Protein AF-A0A9X1KST7-F1 (afdb_monomer_lite)

Radius of gyration: 27.7 Å; chains: 1; bounding box: 62×43×72 Å

Sequence (129 aa):
MKNKLIIPLAFLITFLLGGATGYFAAKNLSPVSPMVSERFADETPAQNRQFRALRNRLITELELTSEQQEPFFTLLEQHRREMRRMTETHRSEFDRMMATRSDSLHESLARILTADQLQTIAKIILSEA

Secondary structure (DSSP, 8-state):
--STTHHHHHHHHHHHHHHHHHHHHHHHS----------TTS--HHHHHHHHHHHHHHHHHTT--HHHHHHHHHHHHHHHHHHHHHHHHHHHHHHHHHHHHHHHHHHHHHHHS-HHHHHHHHHHHHHH-

Structure (mmCIF, N/CA/C/O backbone):
data_AF-A0A9X1KST7-F1
#
_entry.id   AF-A0A9X1KST7-F1
#
loop_
_atom_site.group_PDB
_atom_site.id
_atom_site.type_symbol
_atom_site.label_atom_id
_atom_site.label_alt_id
_atom_site.label_comp_id
_atom_site.label_asym_id
_atom_site.label_entity_id
_atom_site.label_seq_id
_atom_site.pdbx_PDB_ins_code
_atom_site.Cartn_x
_atom_site.Cartn_y
_atom_site.Cartn_z
_atom_site.occupancy
_atom_site.B_iso_or_equiv
_atom_site.auth_seq_id
_atom_site.auth_comp_id
_atom_site.auth_asym_id
_atom_site.auth_atom_id
_atom_site.pdbx_PDB_model_num
ATOM 1 N N . MET A 1 1 ? 39.742 -33.440 39.667 1.00 53.78 1 MET A N 1
ATOM 2 C CA . MET A 1 1 ? 39.607 -32.550 38.486 1.00 53.78 1 MET A CA 1
ATOM 3 C C . MET A 1 1 ? 38.490 -33.016 37.529 1.00 53.78 1 MET A C 1
ATOM 5 O O . MET A 1 1 ? 38.737 -33.135 36.340 1.00 53.78 1 MET A O 1
ATOM 9 N N . LYS A 1 2 ? 37.258 -33.278 38.004 1.00 56.97 2 LYS A N 1
ATOM 10 C CA . LYS A 1 2 ? 36.180 -33.854 37.161 1.00 56.97 2 LYS A CA 1
ATOM 11 C C . LYS A 1 2 ? 35.106 -32.854 36.690 1.00 56.97 2 LYS A C 1
ATOM 13 O O . LYS A 1 2 ? 34.355 -33.174 35.783 1.00 56.97 2 LYS A O 1
ATOM 18 N N . ASN A 1 3 ? 35.093 -31.619 37.206 1.00 58.94 3 ASN A N 1
ATOM 19 C CA . ASN A 1 3 ? 34.009 -30.659 36.925 1.00 58.94 3 ASN A CA 1
ATOM 20 C C . ASN A 1 3 ? 34.349 -29.606 35.854 1.00 58.94 3 ASN A C 1
ATOM 22 O O 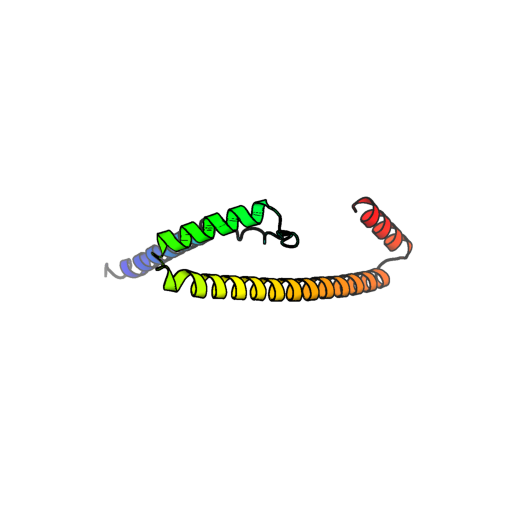. ASN A 1 3 ? 33.491 -28.818 35.474 1.00 58.94 3 ASN A O 1
ATOM 26 N N . LYS A 1 4 ? 35.587 -29.594 35.336 1.00 58.38 4 LYS A N 1
ATOM 27 C CA . LYS A 1 4 ? 36.041 -28.585 34.360 1.00 58.38 4 LYS A CA 1
ATOM 28 C C . LYS A 1 4 ? 35.462 -28.784 32.949 1.00 58.38 4 LYS A C 1
ATOM 30 O O . LYS A 1 4 ? 35.471 -27.846 32.168 1.00 58.38 4 LYS A O 1
ATOM 35 N N . LEU A 1 5 ? 34.938 -29.975 32.644 1.00 62.12 5 LEU A N 1
ATOM 36 C CA . LEU A 1 5 ? 34.313 -30.302 31.352 1.00 62.12 5 LEU A CA 1
ATOM 37 C C . LEU A 1 5 ? 32.789 -30.099 31.338 1.00 62.12 5 LEU A C 1
ATOM 39 O O . LEU A 1 5 ? 32.203 -30.008 30.267 1.00 62.12 5 LEU A O 1
ATOM 43 N N . ILE A 1 6 ? 32.146 -29.985 32.505 1.00 68.19 6 ILE A N 1
ATOM 44 C CA . ILE A 1 6 ? 30.681 -29.871 32.600 1.00 68.19 6 ILE A CA 1
ATOM 45 C C . ILE A 1 6 ? 30.212 -28.464 32.206 1.00 68.19 6 ILE A C 1
ATOM 47 O O . ILE A 1 6 ? 29.210 -28.313 31.517 1.00 68.19 6 ILE A O 1
ATOM 51 N N . ILE A 1 7 ? 30.969 -27.434 32.591 1.00 70.44 7 ILE A N 1
ATOM 52 C CA . ILE A 1 7 ? 30.644 -26.029 32.313 1.00 70.44 7 ILE A CA 1
ATOM 53 C C . ILE A 1 7 ? 30.654 -25.709 30.803 1.00 70.44 7 ILE A C 1
ATOM 55 O O . ILE A 1 7 ? 29.654 -25.178 30.322 1.00 70.44 7 ILE A O 1
ATOM 59 N N . PRO A 1 8 ? 31.702 -26.046 30.018 1.00 71.50 8 PRO A N 1
ATOM 60 C CA . PRO A 1 8 ? 31.681 -25.782 28.577 1.00 71.50 8 PRO A CA 1
ATOM 61 C C . PRO A 1 8 ? 30.632 -26.628 27.844 1.00 71.50 8 PRO A C 1
ATOM 63 O O . PRO A 1 8 ? 30.036 -26.154 26.881 1.00 71.50 8 PRO A O 1
ATOM 66 N N . LEU A 1 9 ? 30.353 -27.847 28.319 1.00 74.00 9 LEU A N 1
ATOM 67 C CA . LEU A 1 9 ? 29.316 -28.702 27.743 1.00 74.00 9 LEU A CA 1
ATOM 68 C C . LEU A 1 9 ? 27.913 -28.123 27.973 1.00 74.00 9 LEU A C 1
ATOM 70 O O . LEU A 1 9 ? 27.103 -28.109 27.051 1.00 74.00 9 LEU A O 1
ATOM 74 N N . ALA A 1 10 ? 27.643 -27.590 29.167 1.00 75.06 10 ALA A N 1
ATOM 75 C CA . ALA A 1 10 ? 26.384 -26.917 29.462 1.00 75.06 10 ALA A CA 1
ATOM 76 C C . ALA A 1 10 ? 26.181 -25.694 28.556 1.00 75.06 10 ALA A C 1
ATOM 78 O O . ALA A 1 10 ? 25.106 -25.561 27.983 1.00 75.06 10 ALA A O 1
ATOM 79 N N . PHE A 1 11 ? 27.221 -24.873 28.354 1.00 77.31 11 PHE A N 1
ATOM 80 C CA . PHE A 1 11 ? 27.183 -23.730 27.431 1.00 77.31 11 PHE A CA 1
ATOM 81 C C . PHE A 1 11 ? 26.940 -24.140 25.977 1.00 77.31 11 PHE A C 1
ATOM 83 O O . PHE A 1 11 ? 26.163 -23.492 25.279 1.00 77.31 11 PHE A O 1
ATOM 90 N N . LEU A 1 12 ? 27.578 -25.220 25.516 1.00 75.06 12 LEU A N 1
ATOM 91 C CA . LEU A 1 12 ? 27.362 -25.745 24.170 1.00 75.06 12 LEU A CA 1
ATOM 92 C C . LEU A 1 12 ? 25.910 -26.211 23.990 1.00 75.06 12 LEU A C 1
ATOM 94 O O . LEU A 1 12 ? 25.298 -25.933 22.962 1.00 75.06 12 LEU A O 1
ATOM 98 N N . ILE A 1 13 ? 25.338 -26.869 25.002 1.00 75.44 13 ILE A N 1
ATOM 99 C CA . ILE A 1 13 ? 23.946 -27.331 24.977 1.00 75.44 13 ILE A CA 1
ATOM 100 C C . ILE A 1 13 ? 22.978 -26.142 24.962 1.00 75.44 13 ILE A C 1
ATOM 102 O O . ILE A 1 13 ? 22.071 -26.137 24.133 1.00 75.44 13 ILE A O 1
ATOM 106 N N . THR A 1 14 ? 23.167 -25.111 25.796 1.00 71.44 14 THR A N 1
ATOM 107 C CA . THR A 1 14 ? 22.316 -23.906 25.745 1.00 71.44 14 THR A CA 1
ATOM 108 C C . THR A 1 14 ? 22.476 -23.135 24.441 1.00 71.44 14 THR A C 1
ATOM 110 O O . THR A 1 14 ? 21.482 -22.630 23.926 1.00 71.44 14 THR A O 1
ATOM 113 N N . PHE A 1 15 ? 23.680 -23.072 23.869 1.00 72.50 15 PHE A N 1
ATOM 114 C CA . PHE A 1 15 ? 23.910 -22.425 22.576 1.00 72.50 15 PHE A CA 1
ATOM 115 C C . PHE A 1 15 ? 23.217 -23.176 21.430 1.00 72.50 15 PHE A C 1
ATOM 117 O O . PHE A 1 15 ? 22.564 -22.556 20.593 1.00 72.50 15 PHE A O 1
ATOM 124 N N . LEU A 1 16 ? 23.282 -24.511 21.422 1.00 72.81 16 LEU A N 1
ATOM 125 C CA . LEU A 1 16 ? 22.593 -25.344 20.432 1.00 72.81 16 LEU A CA 1
ATOM 126 C C . LEU A 1 16 ? 21.068 -25.304 20.604 1.00 72.81 16 LEU A C 1
ATOM 128 O O . LEU A 1 16 ? 20.354 -25.187 19.607 1.00 72.81 16 LEU A O 1
ATOM 132 N N . LEU A 1 17 ? 20.557 -25.332 21.842 1.00 64.81 17 LEU A N 1
ATOM 133 C CA . LEU A 1 17 ? 19.123 -25.168 22.110 1.00 64.81 17 LEU A CA 1
A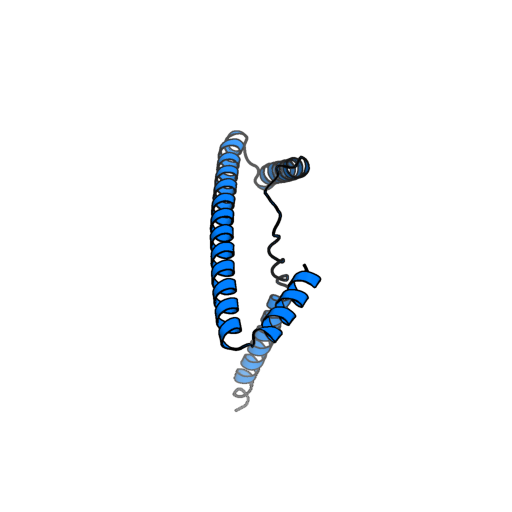TOM 134 C C . LEU A 1 17 ? 18.629 -23.771 21.715 1.00 64.81 17 LEU A C 1
ATOM 136 O O . LEU A 1 17 ? 17.558 -23.661 21.120 1.00 64.81 17 LEU A O 1
ATOM 140 N N . GLY A 1 18 ? 19.402 -22.721 22.005 1.00 63.34 18 GLY A N 1
ATOM 141 C CA . GLY A 1 18 ? 19.107 -21.339 21.616 1.00 63.34 18 GLY A CA 1
ATOM 142 C C . GLY A 1 18 ? 19.121 -21.139 20.098 1.00 63.34 18 GLY A C 1
ATOM 143 O O . GLY A 1 18 ? 18.219 -20.519 19.541 1.00 63.34 18 GLY A O 1
ATOM 144 N N . GLY A 1 19 ? 20.097 -21.732 19.405 1.00 62.47 19 GLY A N 1
ATOM 145 C CA . GLY A 1 19 ? 20.172 -21.716 17.943 1.00 62.47 19 GLY A CA 1
ATOM 146 C C . GLY A 1 19 ? 19.012 -22.467 17.284 1.00 62.47 19 GLY A C 1
ATOM 147 O O . GLY A 1 19 ? 18.416 -21.966 16.331 1.00 62.47 19 GLY A O 1
ATOM 148 N N . ALA A 1 20 ? 18.636 -23.633 17.820 1.00 61.81 20 ALA A N 1
ATOM 149 C CA . ALA A 1 20 ? 17.494 -24.401 17.330 1.00 61.81 20 ALA A CA 1
ATOM 150 C C . ALA A 1 20 ? 16.166 -23.665 17.568 1.00 61.81 20 ALA A C 1
ATOM 152 O O . ALA A 1 20 ? 15.364 -23.537 16.645 1.00 61.81 20 ALA A O 1
ATOM 153 N N . THR A 1 21 ? 15.944 -23.118 18.768 1.00 60.81 21 THR A N 1
ATOM 154 C CA . THR A 1 21 ? 14.740 -22.317 19.060 1.00 60.81 21 THR A CA 1
ATOM 155 C C . THR A 1 21 ? 14.673 -21.051 18.208 1.00 60.81 21 THR A C 1
ATOM 157 O O . THR A 1 21 ? 13.605 -20.749 17.680 1.00 60.81 21 THR A O 1
ATOM 160 N N . GLY A 1 22 ? 15.798 -20.369 17.971 1.00 58.84 22 GLY A N 1
ATOM 161 C CA . GLY A 1 22 ? 15.872 -19.235 17.046 1.00 58.84 22 GLY A CA 1
ATOM 162 C C . GLY A 1 22 ? 15.551 -19.614 15.595 1.00 58.84 22 GLY A C 1
ATOM 163 O O . GLY A 1 22 ? 14.788 -18.915 14.930 1.00 58.84 22 GLY A O 1
ATOM 164 N N . TYR A 1 23 ? 16.060 -20.752 15.112 1.00 62.94 23 TYR A N 1
ATOM 165 C CA . TYR A 1 23 ? 15.785 -21.253 13.759 1.00 62.94 23 TYR A CA 1
ATOM 166 C C . TYR A 1 23 ? 14.310 -21.639 13.565 1.00 62.94 23 TYR A C 1
ATOM 168 O O . TYR A 1 23 ? 13.709 -21.314 12.539 1.00 62.94 23 TYR A O 1
ATOM 176 N N . PHE A 1 24 ? 13.694 -22.286 14.560 1.00 58.88 24 PHE A N 1
ATOM 177 C CA . PHE A 1 24 ? 12.268 -22.617 14.520 1.00 58.88 24 PHE A CA 1
ATOM 178 C C . PHE A 1 24 ? 11.368 -21.389 14.703 1.00 58.88 24 PHE A C 1
ATOM 180 O O . PHE A 1 24 ? 10.317 -21.334 14.066 1.00 58.88 24 PHE A O 1
ATOM 187 N N . ALA A 1 25 ? 11.771 -20.387 15.490 1.00 59.16 25 ALA A N 1
ATOM 188 C CA . ALA A 1 25 ? 11.061 -19.111 15.566 1.00 59.16 25 ALA A CA 1
ATOM 189 C C . ALA A 1 25 ? 11.112 -18.372 14.219 1.00 59.16 25 ALA A C 1
ATOM 191 O O . ALA A 1 25 ? 10.076 -17.947 13.726 1.00 59.16 25 ALA A O 1
ATOM 192 N N . ALA A 1 26 ? 12.272 -18.311 13.561 1.00 58.56 26 ALA A N 1
ATOM 193 C CA . ALA A 1 26 ? 12.411 -17.673 12.250 1.00 58.56 26 ALA A CA 1
ATOM 194 C C . ALA A 1 26 ? 11.629 -18.383 11.127 1.00 58.56 26 ALA A C 1
ATOM 196 O O . ALA A 1 26 ? 11.216 -17.732 10.174 1.00 58.56 26 ALA A O 1
ATOM 197 N N . LYS A 1 27 ? 11.413 -19.704 11.224 1.00 58.00 27 LYS A N 1
ATOM 198 C CA . LYS A 1 27 ? 10.605 -20.461 10.249 1.00 58.00 27 LYS A CA 1
ATOM 199 C C . LYS A 1 27 ? 9.100 -20.478 10.532 1.00 58.00 27 LYS A C 1
ATOM 201 O O . LYS A 1 27 ? 8.338 -20.675 9.592 1.00 58.00 27 LYS A O 1
ATOM 206 N N . ASN A 1 28 ? 8.674 -20.316 11.788 1.00 56.22 28 ASN A N 1
ATOM 207 C CA . ASN A 1 28 ? 7.252 -20.299 12.173 1.00 56.22 28 ASN A CA 1
ATOM 208 C C . ASN A 1 28 ? 6.689 -18.884 12.377 1.00 56.22 28 ASN A C 1
ATOM 210 O O . ASN A 1 28 ? 5.473 -18.711 12.438 1.00 56.22 28 ASN A O 1
ATOM 214 N N . LEU A 1 29 ? 7.543 -17.860 12.447 1.00 52.78 29 LEU A N 1
ATOM 215 C CA . LEU A 1 29 ? 7.145 -16.493 12.140 1.00 52.78 29 LEU A CA 1
ATOM 216 C C . LEU A 1 29 ? 6.914 -16.454 10.631 1.00 52.78 29 LEU A C 1
ATOM 218 O O . LEU A 1 29 ? 7.856 -16.437 9.846 1.00 52.78 29 LEU A O 1
ATOM 222 N N . SER A 1 30 ? 5.639 -16.584 10.273 1.00 53.09 30 SER A N 1
ATOM 223 C CA . SER A 1 30 ? 5.077 -16.603 8.924 1.00 53.09 30 SER A CA 1
ATOM 224 C C . SER A 1 30 ? 5.884 -15.791 7.905 1.00 53.09 30 SER A C 1
ATOM 226 O O . SER A 1 30 ? 6.377 -14.714 8.256 1.00 53.09 30 SER A O 1
ATOM 228 N N . PRO A 1 31 ? 5.963 -16.241 6.632 1.00 49.88 31 PRO A N 1
ATOM 229 C CA . PRO A 1 31 ? 6.515 -15.409 5.572 1.00 49.88 31 PRO A CA 1
ATOM 230 C C . PRO A 1 31 ? 5.846 -14.045 5.680 1.00 49.88 31 PRO A C 1
ATOM 232 O O . PRO A 1 31 ? 4.620 -13.982 5.804 1.00 49.88 31 PRO A O 1
ATOM 235 N N . VAL A 1 32 ? 6.655 -12.981 5.709 1.00 49.66 32 VAL A N 1
ATOM 236 C CA . VAL A 1 32 ? 6.182 -11.610 5.518 1.00 49.66 32 VAL A CA 1
ATOM 237 C C . VAL A 1 32 ? 5.210 -11.703 4.357 1.00 49.66 32 VAL A C 1
ATOM 239 O O . VAL A 1 32 ? 5.629 -12.014 3.240 1.00 49.66 32 VAL A O 1
ATOM 242 N N . SER A 1 33 ? 3.908 -11.609 4.661 1.00 47.53 33 SER A N 1
ATOM 243 C CA . SER A 1 33 ? 2.876 -11.742 3.642 1.00 47.53 33 SER A CA 1
ATOM 244 C C . SER A 1 33 ? 3.286 -10.788 2.536 1.00 47.53 33 SER A C 1
ATOM 246 O O . SER A 1 33 ? 3.675 -9.661 2.873 1.00 47.53 33 SER A O 1
ATOM 248 N N . PRO A 1 34 ? 3.301 -11.230 1.262 1.00 44.31 34 PRO A N 1
ATOM 249 C CA . PRO A 1 34 ? 3.610 -10.319 0.174 1.00 44.31 34 PRO A CA 1
ATOM 250 C C . PRO A 1 34 ? 2.730 -9.111 0.422 1.00 44.31 34 PRO A C 1
ATOM 252 O O . PRO A 1 34 ? 1.529 -9.312 0.603 1.00 44.31 34 PRO A O 1
ATOM 255 N N . MET A 1 35 ? 3.347 -7.929 0.583 1.00 46.28 35 MET A N 1
ATOM 256 C CA . MET A 1 35 ? 2.653 -6.655 0.751 1.00 46.28 35 MET A CA 1
ATOM 257 C C . MET A 1 35 ? 1.473 -6.726 -0.190 1.00 46.28 35 MET A C 1
ATOM 259 O O . MET A 1 35 ? 1.656 -6.704 -1.410 1.00 46.28 35 MET A O 1
ATOM 263 N N . VAL A 1 36 ? 0.294 -6.972 0.380 1.00 44.75 36 VAL A N 1
ATOM 264 C CA . VAL A 1 36 ? -0.910 -7.119 -0.400 1.00 44.75 36 VAL A CA 1
ATOM 265 C C . VAL A 1 36 ? -1.081 -5.709 -0.909 1.00 44.75 36 VAL A C 1
ATOM 267 O O . VAL A 1 36 ? -1.483 -4.806 -0.179 1.00 44.75 36 VAL A O 1
ATOM 270 N N . SER A 1 37 ? -0.657 -5.505 -2.154 1.00 46.28 37 SER A N 1
ATOM 271 C CA . SER A 1 37 ? -1.038 -4.382 -2.986 1.00 46.28 37 SER A CA 1
ATOM 272 C C . SER A 1 37 ? -2.524 -4.583 -3.258 1.00 46.28 37 SER A C 1
ATOM 274 O O . SER A 1 37 ? -2.960 -4.860 -4.373 1.00 46.28 37 SER A O 1
ATOM 276 N N . GLU A 1 38 ? -3.314 -4.566 -2.185 1.00 45.41 38 GLU A N 1
ATOM 277 C CA . GLU A 1 38 ? -4.744 -4.448 -2.258 1.00 45.41 38 GLU A CA 1
ATOM 278 C C . GLU A 1 38 ? -4.907 -3.078 -2.895 1.00 45.41 38 GLU A C 1
ATOM 280 O O . GLU A 1 38 ? -4.486 -2.041 -2.375 1.00 45.41 38 GLU A O 1
ATOM 285 N N . ARG A 1 39 ? -5.412 -3.090 -4.125 1.00 45.59 39 ARG A N 1
ATOM 286 C CA . ARG A 1 39 ? -6.031 -1.926 -4.736 1.00 45.59 39 ARG A CA 1
ATOM 287 C C . ARG A 1 39 ? -7.125 -1.459 -3.772 1.00 45.59 39 ARG A C 1
ATOM 289 O O . ARG A 1 39 ? -8.284 -1.812 -3.923 1.00 45.59 39 ARG A O 1
ATOM 296 N N . PHE A 1 40 ? -6.762 -0.665 -2.773 1.00 47.94 40 PHE A N 1
ATOM 297 C CA . PHE A 1 40 ? -7.672 -0.051 -1.806 1.00 47.94 40 PHE A CA 1
ATOM 298 C C . PHE A 1 40 ? -8.314 1.225 -2.373 1.00 47.94 40 PHE A C 1
ATOM 300 O O . PHE A 1 40 ? -8.615 2.164 -1.637 1.00 47.94 40 PHE A O 1
ATOM 307 N N . ALA A 1 41 ? -8.463 1.293 -3.696 1.00 47.62 41 ALA A N 1
ATOM 308 C CA . ALA A 1 41 ? -8.935 2.486 -4.380 1.00 47.62 41 ALA A CA 1
ATOM 309 C C . ALA A 1 41 ? -10.464 2.556 -4.488 1.00 47.62 41 ALA A C 1
ATOM 311 O O . ALA A 1 41 ? -10.974 3.662 -4.602 1.00 47.62 41 ALA A O 1
ATOM 312 N N . ASP A 1 42 ? -11.191 1.445 -4.338 1.00 48.59 42 ASP A N 1
ATOM 313 C CA . ASP A 1 42 ? -12.649 1.443 -4.474 1.00 48.59 42 ASP A CA 1
ATOM 314 C C . ASP A 1 42 ? -13.325 0.952 -3.193 1.00 48.59 42 ASP A C 1
ATOM 316 O O . ASP A 1 42 ? -13.113 -0.180 -2.752 1.00 48.59 42 ASP A O 1
ATOM 320 N N . GLU A 1 43 ? -14.169 1.805 -2.605 1.00 53.56 43 GLU A N 1
ATOM 321 C CA . GLU A 1 43 ? -15.106 1.458 -1.531 1.00 53.56 43 GLU A CA 1
ATOM 322 C C . GLU A 1 43 ? -16.145 0.462 -2.063 1.00 53.56 43 GLU A C 1
ATOM 324 O O . GLU A 1 43 ? -17.296 0.786 -2.359 1.00 53.56 43 GLU A O 1
ATOM 329 N N . THR A 1 44 ? -15.734 -0.786 -2.246 1.00 61.53 44 THR A N 1
ATOM 330 C CA . THR A 1 44 ? -16.641 -1.831 -2.704 1.00 61.53 44 THR A CA 1
ATOM 331 C C . THR A 1 44 ? -17.600 -2.219 -1.570 1.00 61.53 44 THR A C 1
ATOM 333 O O . THR A 1 44 ? -17.232 -2.202 -0.388 1.00 61.53 44 THR A O 1
ATOM 336 N N . PRO A 1 45 ? -18.835 -2.655 -1.882 1.00 62.16 45 PRO A N 1
ATOM 337 C CA . PRO A 1 45 ? -19.792 -3.136 -0.880 1.00 62.16 45 PRO A CA 1
ATOM 338 C C . PRO A 1 45 ? -19.246 -4.248 0.034 1.00 62.16 45 PRO A C 1
ATOM 340 O O . PRO A 1 45 ? -19.748 -4.436 1.143 1.00 62.16 45 PRO A O 1
ATOM 343 N N . ALA A 1 46 ? -18.225 -4.986 -0.415 1.00 64.44 46 ALA A N 1
ATOM 344 C CA . ALA A 1 46 ? -17.548 -6.024 0.358 1.00 64.44 46 ALA A CA 1
ATOM 345 C C . ALA A 1 46 ? -16.725 -5.451 1.526 1.00 64.44 46 ALA A C 1
ATOM 347 O O . ALA A 1 46 ? -16.788 -5.973 2.641 1.00 64.44 46 ALA A O 1
ATOM 348 N N . GLN A 1 47 ? -16.030 -4.336 1.302 1.00 66.62 47 GLN A N 1
ATOM 349 C CA . GLN A 1 47 ? -15.170 -3.692 2.297 1.00 66.62 47 GLN A CA 1
ATOM 350 C C . GLN A 1 47 ? -15.982 -3.138 3.478 1.00 66.62 47 GLN A C 1
ATOM 352 O O . GLN A 1 47 ? -15.614 -3.294 4.643 1.00 66.62 47 GLN A O 1
ATOM 357 N N . ASN A 1 48 ? -17.167 -2.594 3.186 1.00 67.69 48 ASN A N 1
ATOM 358 C CA . ASN A 1 48 ? -18.106 -2.119 4.203 1.00 67.69 48 ASN A CA 1
ATOM 359 C C . ASN A 1 48 ? -18.616 -3.241 5.123 1.00 67.69 48 ASN A C 1
ATOM 361 O O . ASN A 1 48 ? -18.844 -3.008 6.313 1.00 67.69 48 ASN A O 1
ATOM 365 N N . ARG A 1 49 ? -18.784 -4.469 4.612 1.00 77.75 49 ARG A N 1
ATOM 366 C CA . ARG A 1 49 ? -19.188 -5.618 5.445 1.00 77.75 49 ARG A CA 1
ATOM 367 C C . ARG A 1 49 ? -18.070 -6.037 6.394 1.00 77.75 49 ARG A C 1
ATOM 369 O O . ARG A 1 49 ? -18.337 -6.275 7.570 1.00 77.75 49 ARG A O 1
ATOM 376 N N . GLN A 1 50 ? -16.833 -6.079 5.902 1.00 80.00 50 GLN A N 1
ATOM 377 C CA . GLN A 1 50 ? -15.661 -6.423 6.711 1.00 80.00 50 GLN A CA 1
ATOM 378 C C . GLN A 1 50 ? -15.426 -5.401 7.828 1.00 80.00 50 GLN A C 1
ATOM 380 O O . GLN A 1 50 ? -15.218 -5.788 8.977 1.00 80.00 50 GLN A O 1
ATOM 385 N N . PHE A 1 51 ? -15.552 -4.106 7.526 1.00 80.69 51 PHE A N 1
ATOM 386 C CA . PHE A 1 51 ? -15.397 -3.056 8.532 1.00 80.69 51 PHE A CA 1
ATOM 387 C C . PHE A 1 51 ? -16.457 -3.142 9.637 1.00 80.69 51 PHE A C 1
ATOM 389 O O . PHE A 1 51 ? -16.132 -3.025 10.815 1.00 80.69 51 PHE A O 1
ATOM 396 N N . ARG A 1 52 ? -17.721 -3.420 9.290 1.00 82.69 52 ARG A N 1
ATOM 397 C CA . ARG A 1 52 ? -18.784 -3.629 10.291 1.00 82.69 52 ARG A CA 1
ATOM 398 C C . ARG A 1 52 ? -18.531 -4.857 11.165 1.00 82.69 52 ARG A C 1
ATOM 400 O O . ARG A 1 52 ? -18.765 -4.793 12.369 1.00 82.69 52 ARG A O 1
ATOM 407 N N . ALA A 1 53 ? -18.037 -5.950 10.583 1.00 87.62 53 ALA A N 1
ATOM 408 C CA . ALA A 1 53 ? -17.678 -7.146 11.343 1.00 87.62 53 ALA A CA 1
ATOM 409 C C . ALA A 1 53 ? -16.537 -6.861 12.334 1.00 87.62 53 ALA A C 1
ATOM 411 O O . ALA A 1 53 ? -16.637 -7.224 13.505 1.00 87.62 53 ALA A O 1
ATOM 412 N N . LEU A 1 54 ? -15.500 -6.146 11.887 1.00 88.19 54 LEU A N 1
ATOM 413 C CA . LEU A 1 54 ? -14.400 -5.704 12.744 1.00 88.19 54 LEU A CA 1
ATOM 414 C C . LEU A 1 54 ? -14.890 -4.765 13.853 1.00 88.19 54 LEU A C 1
ATOM 416 O O . LEU A 1 54 ? -14.523 -4.949 15.009 1.00 88.19 54 LEU A O 1
ATOM 420 N N . ARG A 1 55 ? -15.757 -3.800 13.520 1.00 89.06 55 ARG A N 1
ATOM 421 C CA . ARG A 1 55 ? -16.355 -2.870 14.487 1.00 89.06 55 ARG A CA 1
ATOM 422 C C . ARG A 1 55 ? -17.061 -3.624 15.611 1.00 89.06 55 ARG A C 1
ATOM 424 O O . ARG A 1 55 ? -16.758 -3.395 16.776 1.00 89.06 55 ARG A O 1
ATOM 431 N N . ASN A 1 56 ? -17.962 -4.542 15.263 1.00 90.19 56 ASN A N 1
ATOM 432 C CA . ASN A 1 56 ? -18.716 -5.322 16.245 1.00 90.19 56 ASN A CA 1
ATOM 433 C C . ASN A 1 56 ? -17.790 -6.182 17.106 1.00 90.19 56 ASN A C 1
ATOM 435 O O . ASN A 1 56 ? -17.949 -6.218 18.321 1.00 90.19 56 ASN A O 1
ATOM 439 N N . ARG A 1 57 ? -16.787 -6.814 16.488 1.00 93.56 57 ARG A N 1
ATOM 440 C CA . ARG A 1 57 ? -15.782 -7.598 17.206 1.00 93.56 57 ARG A CA 1
ATOM 441 C C . ARG A 1 57 ? -15.027 -6.753 18.233 1.00 93.56 57 ARG A C 1
ATOM 443 O O . ARG A 1 57 ? -14.913 -7.175 19.373 1.00 93.56 57 ARG A O 1
ATOM 450 N N . LEU A 1 58 ? -14.568 -5.559 17.855 1.00 92.31 58 LEU A N 1
ATOM 451 C CA . LEU A 1 58 ? -13.848 -4.655 18.758 1.00 92.31 58 LEU A CA 1
ATOM 452 C C . LEU A 1 58 ? -14.732 -4.147 19.901 1.00 92.31 58 LEU A C 1
ATOM 454 O O . LEU A 1 58 ? -14.260 -4.059 21.027 1.00 92.31 58 LEU A O 1
ATOM 458 N N . ILE A 1 59 ? -16.010 -3.857 19.637 1.00 93.25 59 ILE A N 1
ATOM 459 C CA . ILE A 1 59 ? -16.966 -3.483 20.691 1.00 93.25 59 ILE A CA 1
ATOM 460 C C . ILE A 1 59 ? -17.110 -4.618 21.706 1.00 93.25 59 ILE A C 1
ATOM 462 O O . ILE A 1 59 ? -17.078 -4.362 22.905 1.00 93.25 59 ILE A O 1
ATOM 466 N N . THR A 1 60 ? -17.267 -5.855 21.230 1.00 94.44 60 THR A N 1
ATOM 467 C CA . THR A 1 60 ? -17.462 -7.022 22.095 1.00 94.44 60 THR A CA 1
ATOM 468 C C . THR A 1 60 ? -16.192 -7.405 22.850 1.00 94.44 60 THR A C 1
ATOM 470 O O . THR A 1 60 ? -16.255 -7.609 24.053 1.00 94.44 60 THR A O 1
ATOM 473 N N . GLU A 1 61 ? -15.046 -7.497 22.175 1.00 95.31 61 GLU A N 1
ATOM 474 C CA . GLU A 1 61 ? -13.791 -7.957 22.789 1.00 95.31 61 GLU A CA 1
ATOM 475 C C . GLU A 1 61 ? -13.188 -6.935 23.761 1.00 95.31 61 GLU A C 1
ATOM 477 O O . GLU A 1 61 ? -12.512 -7.328 24.707 1.00 95.31 61 GLU A O 1
ATOM 482 N N . LEU A 1 62 ? -13.420 -5.638 23.537 1.00 96.06 62 LEU A N 1
ATOM 483 C CA . LEU A 1 62 ? -12.934 -4.566 24.413 1.00 96.06 62 LEU A CA 1
ATOM 484 C C . LEU A 1 62 ? -14.014 -4.045 25.371 1.00 96.06 62 LEU A C 1
ATOM 486 O O . LEU A 1 62 ? -13.752 -3.097 26.106 1.00 96.06 62 LEU A O 1
ATOM 490 N N . GLU A 1 63 ? -15.217 -4.628 25.326 1.00 95.44 63 GLU A N 1
ATOM 491 C CA . GLU A 1 63 ? -16.376 -4.249 26.144 1.00 95.44 63 GLU A CA 1
ATOM 492 C C . GLU A 1 63 ? -16.655 -2.731 26.136 1.00 95.44 63 GLU A C 1
ATOM 494 O O . GLU A 1 63 ? -16.932 -2.113 27.165 1.00 95.44 63 GLU A O 1
ATOM 499 N N . LEU A 1 64 ? -16.575 -2.106 24.953 1.00 91.94 64 LEU A N 1
ATOM 500 C CA . LEU A 1 64 ? -16.690 -0.650 24.820 1.00 91.94 64 LEU A CA 1
ATOM 501 C C . LEU A 1 64 ? -18.087 -0.162 25.216 1.00 91.94 64 LEU A C 1
ATOM 503 O O . LEU A 1 64 ? -19.093 -0.543 24.599 1.00 91.94 64 LEU A O 1
ATOM 507 N N . THR A 1 65 ? -18.149 0.768 26.170 1.00 94.94 65 THR A N 1
ATOM 508 C CA . THR A 1 65 ? -19.413 1.419 26.537 1.00 94.94 65 THR A CA 1
ATOM 509 C C . THR A 1 65 ? -19.932 2.280 25.386 1.00 94.94 65 THR A C 1
ATOM 511 O O . THR A 1 65 ? -19.168 2.734 24.532 1.00 94.94 65 THR A O 1
ATOM 514 N N . SER A 1 66 ? -21.240 2.549 25.352 1.00 92.12 66 SER A N 1
ATOM 515 C CA . SER A 1 66 ? -21.852 3.374 24.299 1.00 92.12 66 SER A CA 1
ATOM 516 C C . SER A 1 66 ? -21.200 4.753 24.161 1.00 92.12 66 SER A C 1
ATOM 518 O O . SER A 1 66 ? -21.069 5.259 23.051 1.00 92.12 66 SER A O 1
ATOM 520 N N . GLU A 1 67 ? -20.747 5.336 25.272 1.00 94.38 67 GLU A N 1
ATOM 521 C CA . GLU A 1 67 ? -20.067 6.636 25.300 1.00 94.38 67 GLU A CA 1
ATOM 522 C C . GLU A 1 67 ? -18.646 6.576 24.714 1.00 94.38 67 GLU A C 1
ATOM 524 O O . GLU A 1 67 ? -18.160 7.560 24.162 1.00 94.38 67 GLU A O 1
ATOM 529 N N . GLN A 1 68 ? -17.983 5.418 24.788 1.00 92.25 68 GLN A N 1
ATOM 530 C CA . GLN A 1 68 ? -16.622 5.212 24.283 1.00 92.25 68 GLN A CA 1
ATOM 531 C C . GLN A 1 68 ? -16.579 4.836 22.800 1.00 92.25 68 GLN A C 1
ATOM 533 O O . GLN A 1 68 ? -15.582 5.099 22.128 1.00 92.25 68 GLN A O 1
ATOM 538 N N . GLN A 1 69 ? -17.640 4.219 22.274 1.00 91.19 69 GLN A N 1
ATOM 539 C CA . GLN A 1 69 ? -17.651 3.688 20.909 1.00 91.19 69 GLN A CA 1
ATOM 540 C C . GLN A 1 69 ? -17.410 4.770 19.851 1.00 91.19 69 GLN A C 1
ATOM 542 O O . GLN A 1 69 ? -16.546 4.605 18.991 1.00 91.19 69 GLN A O 1
ATOM 547 N N . GLU A 1 70 ? -18.149 5.8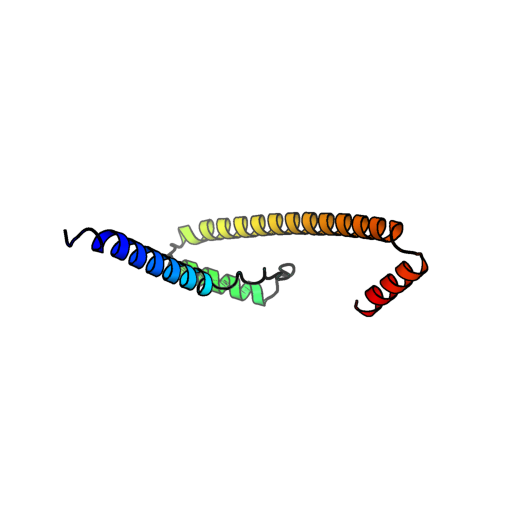77 19.903 1.00 92.38 70 GLU A N 1
ATOM 548 C CA . GLU A 1 70 ? -18.040 6.940 18.897 1.00 92.38 70 GLU A CA 1
ATOM 549 C C . GLU A 1 70 ? -16.656 7.616 18.865 1.00 92.38 70 GLU A C 1
ATOM 551 O O . GLU A 1 70 ? -16.053 7.666 17.784 1.00 92.38 70 GLU A O 1
ATOM 556 N N . PRO A 1 71 ? -16.078 8.079 19.996 1.00 92.50 71 PRO A N 1
ATOM 557 C CA . PRO A 1 71 ? -14.734 8.653 19.973 1.00 92.50 71 PRO A CA 1
ATOM 558 C C . PRO A 1 71 ? -13.672 7.626 19.553 1.00 92.50 71 PRO A C 1
ATOM 560 O O . PRO A 1 71 ? -12.762 7.969 18.798 1.00 92.50 71 PRO A O 1
ATOM 563 N N . PHE A 1 72 ? -13.809 6.359 19.958 1.00 91.88 72 PHE A N 1
ATOM 564 C CA . PHE A 1 72 ? -12.882 5.293 19.571 1.00 91.88 72 PHE A CA 1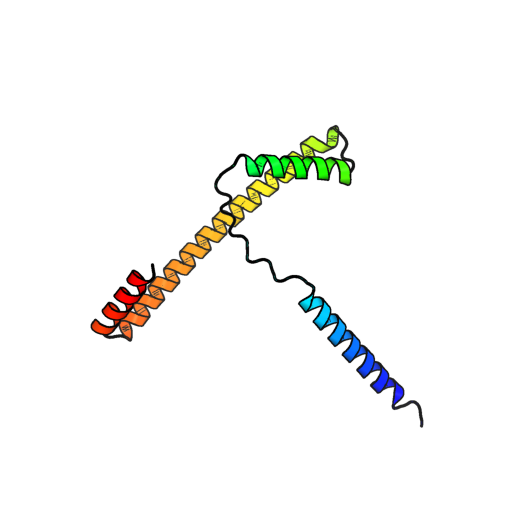
ATOM 565 C C . PHE A 1 72 ? -12.868 5.050 18.056 1.00 91.88 72 PHE A C 1
ATOM 567 O O . PHE A 1 72 ? -11.806 5.063 17.428 1.00 91.88 72 PHE A O 1
ATOM 574 N N . PHE A 1 73 ? -14.039 4.873 17.438 1.00 90.94 73 PHE A N 1
ATOM 575 C CA . PHE A 1 73 ? -14.114 4.625 15.995 1.00 90.94 73 PHE A CA 1
ATOM 576 C C . PHE A 1 73 ? -13.793 5.865 15.160 1.00 90.94 73 PHE A C 1
ATOM 578 O O . PHE A 1 73 ? -13.247 5.723 14.066 1.00 90.9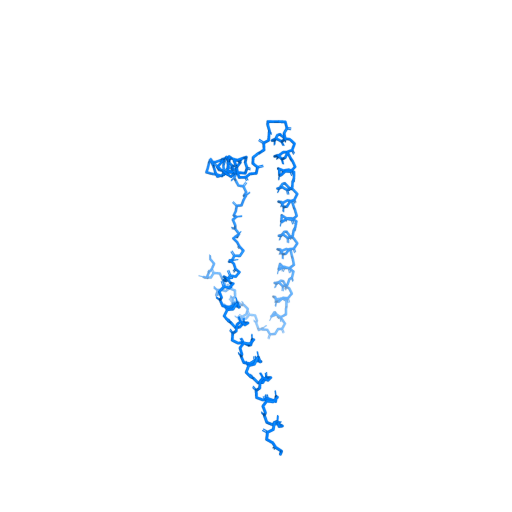4 73 PHE A O 1
ATOM 585 N N . THR A 1 74 ? -14.041 7.067 15.687 1.00 90.69 74 THR A N 1
ATOM 586 C CA . THR A 1 74 ? -13.594 8.316 15.055 1.00 90.69 74 THR A CA 1
ATOM 587 C C . THR A 1 74 ? -12.069 8.365 14.953 1.00 90.69 74 THR A C 1
ATOM 589 O O . THR A 1 74 ? -11.539 8.646 13.877 1.00 90.69 74 THR A O 1
ATOM 592 N N . LEU A 1 75 ? -11.357 8.037 16.036 1.00 91.56 75 LEU A N 1
ATOM 593 C CA . LEU A 1 75 ? -9.891 7.985 16.040 1.00 91.56 75 LEU A CA 1
ATOM 594 C C . LEU A 1 75 ? -9.350 6.904 15.096 1.00 91.56 75 LEU A C 1
ATOM 596 O O . LEU A 1 75 ? -8.430 7.163 14.320 1.00 91.56 75 LEU A O 1
ATOM 600 N N . LEU A 1 76 ? -9.945 5.708 15.110 1.00 89.62 76 LEU A N 1
ATOM 601 C CA . LEU A 1 76 ? -9.573 4.621 14.197 1.00 89.62 76 LEU A CA 1
ATOM 602 C C . LEU A 1 76 ? -9.729 5.020 12.725 1.00 89.62 76 LEU A C 1
ATOM 604 O O . LEU A 1 76 ? -8.859 4.729 11.904 1.00 89.62 76 LEU A O 1
ATOM 608 N N . GLU A 1 77 ? -10.821 5.704 12.387 1.00 86.94 77 GLU A N 1
ATOM 609 C CA . GLU A 1 77 ? -11.077 6.174 11.028 1.00 86.94 77 GLU A CA 1
ATOM 610 C C . GLU A 1 77 ? -10.099 7.283 10.612 1.00 86.94 77 GLU A C 1
ATOM 612 O O . GLU A 1 77 ? -9.609 7.279 9.479 1.00 86.94 77 GLU A O 1
ATOM 617 N N . GLN A 1 78 ? -9.756 8.203 11.519 1.00 89.19 78 GLN A N 1
ATOM 618 C CA . GLN A 1 78 ? -8.721 9.214 11.275 1.00 89.19 78 GLN A CA 1
ATOM 619 C C . GLN A 1 78 ? -7.362 8.566 10.994 1.00 89.19 78 GLN A C 1
ATOM 621 O O . GLN A 1 78 ? -6.750 8.861 9.965 1.00 89.19 78 GLN A O 1
ATOM 626 N N . HIS A 1 79 ? -6.944 7.624 11.840 1.00 87.75 79 HIS A N 1
ATOM 627 C CA . HIS A 1 79 ? -5.704 6.876 11.651 1.00 87.75 79 HIS A CA 1
ATOM 628 C C . HIS A 1 79 ? -5.701 6.108 10.320 1.00 87.75 79 HIS A C 1
ATOM 630 O O . HIS A 1 79 ? -4.725 6.146 9.572 1.00 87.75 79 HIS A O 1
ATOM 636 N N . ARG A 1 80 ? -6.816 5.457 9.958 1.00 85.94 80 ARG A N 1
ATOM 637 C CA . ARG A 1 80 ? -6.952 4.758 8.668 1.00 85.94 80 ARG A CA 1
ATOM 638 C C . ARG A 1 80 ? -6.729 5.702 7.484 1.00 85.94 80 ARG A C 1
ATOM 640 O O . ARG A 1 80 ? -6.033 5.343 6.533 1.00 85.94 80 ARG A O 1
ATOM 647 N N . ARG A 1 81 ? -7.302 6.908 7.532 1.00 87.50 81 ARG A N 1
ATOM 648 C CA . ARG A 1 81 ? -7.128 7.928 6.483 1.00 87.50 81 ARG A CA 1
ATOM 649 C C . ARG A 1 81 ? -5.690 8.428 6.405 1.00 87.50 81 ARG A C 1
ATOM 651 O O . ARG A 1 81 ? -5.181 8.615 5.304 1.00 87.50 81 ARG A O 1
ATOM 658 N N . GLU A 1 82 ? -5.043 8.632 7.545 1.00 90.88 82 GLU A N 1
ATOM 659 C CA . GLU A 1 82 ? -3.641 9.044 7.606 1.00 90.88 82 GLU A CA 1
ATOM 660 C C . GLU A 1 82 ? -2.712 7.983 7.005 1.00 90.88 82 GLU A C 1
ATOM 662 O O . GLU A 1 82 ? -1.937 8.286 6.097 1.00 90.88 82 GLU A O 1
ATOM 667 N N . MET A 1 83 ? -2.871 6.721 7.410 1.00 85.25 83 MET A N 1
ATOM 668 C CA . MET A 1 83 ? -2.117 5.594 6.852 1.00 85.25 83 MET A CA 1
ATOM 669 C C . MET A 1 83 ? -2.312 5.455 5.342 1.00 85.25 83 MET A C 1
ATOM 671 O O . MET A 1 83 ? -1.356 5.176 4.613 1.00 85.25 83 MET A O 1
ATOM 675 N N . ARG A 1 84 ? -3.538 5.681 4.853 1.00 85.12 84 ARG A N 1
ATOM 676 C CA . ARG A 1 84 ? -3.830 5.679 3.417 1.00 85.12 84 ARG A CA 1
ATOM 677 C C . ARG A 1 84 ? -3.055 6.778 2.693 1.00 85.12 84 ARG A C 1
ATOM 679 O O . ARG A 1 84 ? -2.363 6.474 1.728 1.00 85.12 84 ARG A O 1
ATOM 686 N N . ARG A 1 85 ? -3.108 8.018 3.189 1.00 87.62 85 ARG A N 1
ATOM 687 C CA . ARG A 1 85 ? -2.362 9.147 2.605 1.00 87.62 85 ARG A CA 1
ATOM 688 C C . ARG A 1 85 ? -0.861 8.882 2.580 1.00 87.62 85 ARG A C 1
ATOM 690 O O . ARG A 1 85 ? -0.226 9.088 1.556 1.00 87.62 85 ARG A O 1
ATOM 697 N N . MET A 1 86 ? -0.302 8.391 3.683 1.00 85.94 86 MET A N 1
ATOM 698 C CA . MET A 1 86 ? 1.121 8.060 3.767 1.00 85.94 86 MET A CA 1
ATOM 699 C C . MET A 1 86 ? 1.511 6.974 2.754 1.00 85.94 86 MET A C 1
ATOM 701 O O . MET A 1 86 ? 2.519 7.104 2.064 1.00 85.94 86 MET A O 1
ATOM 705 N N . THR A 1 87 ? 0.684 5.937 2.610 1.00 87.31 87 THR A N 1
ATOM 706 C CA . THR A 1 87 ? 0.915 4.859 1.638 1.00 87.31 87 THR A CA 1
ATOM 707 C C . THR A 1 87 ? 0.843 5.366 0.198 1.00 87.31 87 THR A C 1
ATOM 709 O O . THR A 1 87 ? 1.688 5.011 -0.620 1.00 87.31 87 THR A O 1
ATOM 712 N N . GLU A 1 88 ? -0.142 6.208 -0.119 1.00 86.50 88 GLU A N 1
ATOM 713 C CA . GLU A 1 88 ? -0.288 6.831 -1.440 1.00 86.50 88 GLU A CA 1
ATOM 714 C C . GLU A 1 88 ? 0.925 7.712 -1.774 1.00 86.50 88 GLU A C 1
ATOM 716 O O . GLU A 1 88 ? 1.489 7.589 -2.864 1.00 86.50 88 GLU A O 1
ATOM 721 N N . THR A 1 89 ? 1.393 8.519 -0.816 1.00 87.94 89 THR A N 1
ATOM 722 C CA . THR A 1 89 ? 2.605 9.334 -0.970 1.00 87.94 89 THR A CA 1
ATOM 723 C C . THR A 1 89 ? 3.826 8.459 -1.237 1.00 87.94 89 THR A C 1
ATOM 725 O O . THR A 1 89 ? 4.475 8.627 -2.269 1.00 87.94 89 THR A O 1
ATOM 728 N N . HIS A 1 90 ? 4.105 7.471 -0.383 1.00 87.00 90 HIS A N 1
ATOM 729 C CA . HIS A 1 90 ? 5.270 6.600 -0.556 1.00 87.00 90 HIS A CA 1
ATOM 730 C C . HIS A 1 90 ? 5.229 5.796 -1.848 1.00 87.00 90 HIS A C 1
ATOM 732 O O . HIS A 1 90 ? 6.263 5.605 -2.486 1.00 87.00 90 HIS A O 1
ATOM 738 N N . ARG A 1 91 ? 4.045 5.344 -2.265 1.00 87.81 91 ARG A N 1
ATOM 739 C CA . ARG A 1 91 ? 3.882 4.669 -3.550 1.00 87.81 91 ARG A CA 1
ATOM 740 C C . ARG A 1 91 ? 4.248 5.596 -4.704 1.00 87.81 91 ARG A C 1
ATOM 742 O O . ARG A 1 91 ? 5.012 5.193 -5.570 1.00 87.81 91 ARG A O 1
ATOM 749 N N . SER A 1 92 ? 3.772 6.840 -4.685 1.00 86.56 92 SER A N 1
ATOM 750 C CA . SER A 1 92 ? 4.100 7.813 -5.733 1.00 86.56 92 SER A CA 1
ATOM 751 C C . SER A 1 92 ? 5.598 8.145 -5.787 1.00 86.56 92 SER A C 1
ATOM 753 O O . SER A 1 92 ? 6.178 8.247 -6.869 1.00 86.56 92 SER A O 1
ATOM 755 N N . GLU A 1 93 ? 6.252 8.254 -4.628 1.00 90.75 93 GLU A N 1
ATOM 756 C CA . GLU A 1 93 ? 7.699 8.468 -4.526 1.00 90.75 93 GLU A CA 1
ATOM 757 C C . GLU A 1 93 ? 8.483 7.262 -5.042 1.00 90.75 93 GLU A C 1
ATOM 759 O O . GLU A 1 93 ? 9.453 7.421 -5.788 1.00 90.75 93 GLU A O 1
ATOM 764 N N . PHE A 1 94 ? 8.047 6.058 -4.674 1.00 89.88 94 PHE A N 1
ATOM 765 C CA . PHE A 1 94 ? 8.645 4.814 -5.132 1.00 89.88 94 PHE A CA 1
ATOM 766 C C . PHE A 1 94 ? 8.522 4.659 -6.650 1.00 89.88 94 PHE A C 1
ATOM 768 O O . PHE A 1 94 ? 9.529 4.408 -7.313 1.00 89.88 94 PHE A O 1
ATOM 775 N N . ASP A 1 95 ? 7.329 4.880 -7.206 1.00 89.75 95 ASP A N 1
ATOM 776 C CA . ASP A 1 95 ? 7.071 4.806 -8.646 1.00 89.75 95 ASP A CA 1
ATOM 777 C C . ASP A 1 95 ? 7.951 5.816 -9.402 1.00 89.75 95 ASP A C 1
ATOM 779 O O . ASP A 1 95 ? 8.597 5.469 -10.394 1.00 89.75 95 ASP A O 1
ATOM 783 N N . ARG A 1 96 ? 8.081 7.044 -8.881 1.00 92.44 96 ARG A N 1
ATOM 784 C CA . ARG A 1 96 ? 8.978 8.065 -9.444 1.00 92.44 96 ARG A CA 1
ATOM 785 C C . ARG A 1 96 ? 10.447 7.644 -9.384 1.00 92.44 96 ARG A C 1
ATOM 787 O O . ARG A 1 96 ? 11.172 7.821 -10.359 1.00 92.44 96 ARG A O 1
ATOM 794 N N . MET A 1 97 ? 10.903 7.095 -8.259 1.00 92.50 97 MET A N 1
ATOM 795 C CA . MET A 1 97 ? 12.280 6.615 -8.113 1.00 92.50 97 MET A CA 1
ATOM 796 C C . MET A 1 97 ? 12.581 5.467 -9.084 1.00 92.50 97 MET A C 1
ATOM 798 O O . MET A 1 97 ? 13.664 5.436 -9.673 1.00 92.50 97 MET A O 1
ATOM 802 N N . MET A 1 98 ? 11.644 4.532 -9.251 1.00 91.56 98 MET A N 1
ATOM 803 C CA . MET A 1 98 ? 11.788 3.417 -10.186 1.00 91.56 98 MET A CA 1
ATOM 804 C C . MET A 1 98 ? 11.815 3.895 -11.636 1.00 91.56 98 MET A C 1
ATOM 806 O O . MET A 1 98 ? 12.668 3.430 -12.391 1.00 91.56 98 MET A O 1
ATOM 810 N N . ALA A 1 99 ? 10.976 4.869 -12.002 1.00 91.12 99 ALA A N 1
ATOM 811 C CA . ALA A 1 99 ? 11.014 5.494 -13.323 1.00 91.12 99 ALA A CA 1
ATOM 812 C C . ALA A 1 99 ? 12.389 6.125 -13.608 1.00 91.12 99 ALA A C 1
ATOM 814 O O . ALA A 1 99 ? 13.044 5.751 -14.577 1.00 91.12 99 ALA A O 1
ATOM 815 N N . THR A 1 100 ? 12.904 6.967 -12.703 1.00 90.81 100 THR A N 1
ATOM 816 C CA . THR A 1 100 ? 14.230 7.591 -12.869 1.00 90.81 100 THR A CA 1
ATOM 817 C C . THR A 1 100 ? 15.357 6.558 -12.983 1.00 90.81 100 THR A C 1
ATOM 819 O O . THR A 1 100 ? 16.288 6.725 -13.772 1.00 90.81 100 THR A O 1
ATOM 822 N N . ARG A 1 101 ? 15.305 5.473 -12.196 1.00 90.06 101 ARG A N 1
ATOM 823 C CA . ARG A 1 101 ? 16.298 4.389 -12.287 1.00 90.06 101 ARG A CA 1
ATOM 824 C C . ARG A 1 101 ? 16.197 3.629 -13.605 1.00 90.06 101 ARG A C 1
ATOM 826 O O . ARG A 1 101 ? 17.231 3.278 -14.167 1.00 90.06 101 ARG A O 1
ATOM 833 N N . SER A 1 102 ? 14.982 3.389 -14.087 1.00 89.88 102 SER A N 1
ATOM 834 C CA . SER A 1 102 ? 14.737 2.757 -15.383 1.00 89.88 102 SER A CA 1
ATOM 835 C C . SER A 1 102 ? 15.307 3.597 -16.527 1.00 89.88 102 SER A C 1
ATOM 837 O O . SER A 1 102 ? 16.006 3.054 -17.383 1.00 89.88 102 SER A O 1
ATOM 839 N N . ASP A 1 103 ? 15.098 4.915 -16.500 1.00 89.25 103 ASP A N 1
ATOM 840 C CA . ASP A 1 103 ? 15.635 5.842 -17.504 1.00 89.25 103 ASP A CA 1
ATOM 841 C C . ASP A 1 103 ? 17.169 5.854 -17.494 1.00 89.25 103 ASP A C 1
ATOM 843 O O . ASP A 1 103 ? 17.811 5.722 -18.537 1.00 89.25 103 ASP A O 1
ATOM 847 N N . SER A 1 104 ? 17.772 5.922 -16.303 1.00 90.75 104 SER A N 1
ATOM 848 C CA . SER A 1 104 ? 19.231 5.863 -16.144 1.00 90.75 104 SER A CA 1
ATOM 849 C C . SER A 1 104 ? 19.823 4.538 -16.637 1.00 90.75 104 SER A C 1
ATOM 851 O O . SER A 1 104 ? 20.913 4.519 -17.220 1.00 90.75 104 SER A O 1
ATOM 853 N N . LEU A 1 105 ? 19.114 3.428 -16.425 1.00 90.81 105 LEU A N 1
ATOM 854 C CA . LEU A 1 105 ? 19.512 2.121 -16.932 1.00 90.81 105 LEU A CA 1
ATOM 855 C C . LEU A 1 105 ? 19.411 2.074 -18.459 1.00 90.81 105 LEU A C 1
ATOM 857 O O . LEU A 1 105 ? 20.353 1.616 -19.100 1.00 90.81 105 LEU A O 1
ATOM 861 N N . HIS A 1 106 ? 18.337 2.606 -19.046 1.00 86.44 106 HIS A N 1
ATOM 862 C CA . HIS A 1 106 ? 18.196 2.731 -20.500 1.00 86.44 106 HIS A CA 1
ATOM 863 C C . HIS A 1 106 ? 19.320 3.561 -21.121 1.00 86.44 106 HIS A C 1
ATOM 865 O O . HIS A 1 106 ? 19.917 3.138 -22.110 1.00 86.44 106 HIS A O 1
ATOM 871 N N . GLU A 1 107 ? 19.660 4.705 -20.525 1.00 89.44 107 GLU A N 1
ATOM 872 C CA . GLU A 1 107 ? 20.768 5.539 -20.997 1.00 89.44 107 GLU A CA 1
ATOM 873 C C . GLU A 1 107 ? 22.107 4.793 -20.907 1.00 89.44 107 GLU A C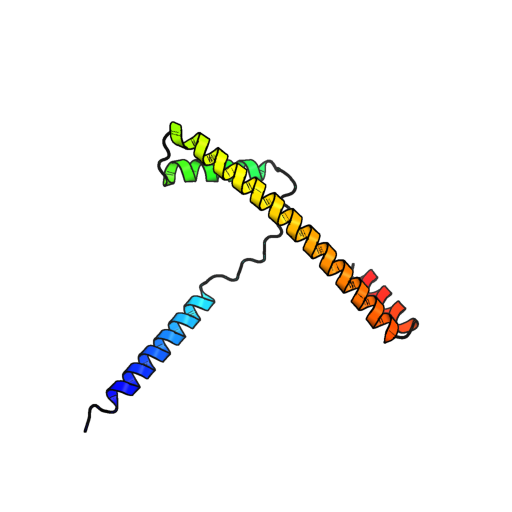 1
ATOM 875 O O . GLU A 1 107 ? 22.921 4.833 -21.831 1.00 89.44 107 GLU A O 1
ATOM 880 N N . SER A 1 108 ? 22.326 4.066 -19.811 1.00 92.00 108 SER A N 1
ATOM 881 C CA . SER A 1 108 ? 23.548 3.280 -19.615 1.00 92.00 108 SER A CA 1
ATOM 882 C C . SER A 1 108 ? 23.651 2.137 -20.626 1.00 92.00 108 SER A C 1
ATOM 884 O O . SER A 1 108 ? 24.714 1.928 -21.210 1.00 92.00 108 SER A O 1
ATOM 886 N N . LEU A 1 109 ? 22.544 1.439 -20.893 1.00 90.25 109 LEU A N 1
ATOM 887 C CA . LEU A 1 109 ? 22.471 0.411 -21.932 1.00 90.25 109 LEU A CA 1
ATOM 888 C C . LEU A 1 109 ? 22.722 1.002 -23.321 1.00 90.25 109 LEU A C 1
ATOM 890 O O . LEU A 1 109 ? 23.459 0.400 -24.097 1.00 90.25 109 LEU A O 1
ATOM 894 N N . ALA A 1 110 ? 22.195 2.192 -23.618 1.00 88.75 110 ALA A N 1
ATOM 895 C CA . ALA A 1 110 ? 22.408 2.860 -24.901 1.00 88.75 110 ALA A CA 1
ATOM 896 C C . ALA A 1 110 ? 23.876 3.241 -25.161 1.00 88.75 110 ALA A C 1
ATOM 898 O O . ALA A 1 110 ? 24.286 3.355 -26.314 1.00 88.75 110 ALA A O 1
ATOM 899 N N . ARG A 1 111 ? 24.681 3.417 -24.105 1.00 92.50 111 ARG A N 1
ATOM 900 C CA . ARG A 1 111 ? 26.128 3.667 -24.220 1.00 92.50 111 ARG A CA 1
ATOM 901 C C . ARG A 1 111 ? 26.953 2.393 -24.421 1.00 92.50 111 ARG A C 1
ATOM 903 O O . ARG A 1 111 ? 28.075 2.482 -24.909 1.00 92.50 111 ARG A O 1
ATOM 910 N N . ILE A 1 112 ? 26.436 1.237 -24.004 1.00 93.50 112 ILE A N 1
ATOM 911 C CA . ILE A 1 112 ? 27.151 -0.050 -24.040 1.00 93.50 112 ILE A CA 1
ATOM 912 C C . ILE A 1 112 ? 26.773 -0.858 -25.286 1.00 93.50 112 ILE A C 1
ATOM 914 O O . ILE A 1 112 ? 27.620 -1.532 -25.869 1.00 93.50 112 ILE A O 1
ATOM 918 N N . LEU A 1 113 ? 25.501 -0.814 -25.673 1.00 92.00 113 LEU A N 1
ATOM 919 C CA . LEU A 1 113 ? 24.933 -1.647 -26.725 1.00 92.00 113 LEU A CA 1
ATOM 920 C C . LEU A 1 113 ? 24.899 -0.924 -28.068 1.00 92.00 113 LEU A C 1
ATOM 922 O O . LEU A 1 113 ? 24.779 0.298 -28.145 1.00 92.00 113 LEU A O 1
ATOM 926 N N . THR A 1 114 ? 24.951 -1.701 -29.147 1.00 92.56 114 THR A N 1
ATOM 927 C CA . THR A 1 114 ? 24.744 -1.166 -30.495 1.00 92.56 114 THR A CA 1
ATOM 928 C C . THR A 1 114 ? 23.262 -0.881 -30.756 1.00 92.56 114 THR A C 1
ATOM 930 O O . THR A 1 114 ? 22.374 -1.419 -30.090 1.00 92.56 114 THR A O 1
ATOM 933 N N . ALA A 1 115 ? 22.974 -0.065 -31.774 1.00 87.44 115 ALA A N 1
ATOM 934 C CA . ALA A 1 115 ? 21.601 0.264 -32.164 1.00 87.44 115 ALA A CA 1
ATOM 935 C C . ALA A 1 115 ? 20.751 -0.987 -32.480 1.00 87.44 115 ALA A C 1
ATOM 937 O O . ALA A 1 115 ? 19.593 -1.069 -32.069 1.00 87.44 115 ALA A O 1
ATOM 938 N N . ASP A 1 116 ? 21.341 -1.990 -33.136 1.00 90.62 116 ASP A N 1
ATOM 939 C CA . ASP A 1 116 ? 20.656 -3.241 -33.487 1.00 90.62 116 ASP A CA 1
ATOM 940 C C . ASP A 1 116 ? 20.339 -4.099 -32.248 1.00 90.62 116 ASP A C 1
ATOM 942 O O . ASP A 1 116 ? 19.274 -4.720 -32.150 1.00 90.62 116 ASP A O 1
ATOM 946 N N . GLN A 1 117 ? 21.234 -4.100 -31.254 1.00 89.56 117 GLN A N 1
ATOM 947 C CA . GLN A 1 117 ? 21.016 -4.786 -29.977 1.00 89.56 117 GLN A CA 1
ATOM 948 C C . GLN A 1 117 ? 19.912 -4.104 -29.159 1.00 89.56 117 GLN A C 1
ATOM 950 O O . GLN A 1 117 ? 19.054 -4.792 -28.603 1.00 89.56 117 GLN A O 1
ATOM 955 N N . LEU A 1 118 ? 19.869 -2.768 -29.147 1.00 87.88 118 LEU A N 1
ATOM 956 C CA . LEU A 1 118 ? 18.798 -2.006 -28.495 1.00 87.88 118 LEU A CA 1
ATOM 957 C C . LEU A 1 118 ? 17.430 -2.283 -29.130 1.00 87.88 118 LEU A C 1
ATOM 959 O O . LEU A 1 118 ? 16.459 -2.504 -28.408 1.00 87.88 118 LEU A O 1
ATOM 963 N N . GLN A 1 119 ? 17.342 -2.346 -30.464 1.00 88.19 119 GLN A N 1
ATOM 964 C CA . GLN A 1 119 ? 16.093 -2.720 -31.143 1.00 88.19 119 GLN A CA 1
ATOM 965 C C . GLN A 1 119 ? 15.640 -4.141 -30.799 1.00 88.19 119 GLN A C 1
ATOM 967 O O . GLN A 1 119 ? 14.441 -4.394 -30.677 1.00 88.19 119 GLN A O 1
ATOM 972 N N . THR A 1 120 ? 16.585 -5.069 -30.644 1.00 90.44 120 THR A N 1
ATOM 973 C CA . THR A 1 120 ? 16.275 -6.452 -30.262 1.00 90.44 120 THR A CA 1
ATOM 974 C C . THR A 1 120 ? 15.705 -6.509 -28.845 1.00 90.44 120 THR A C 1
ATOM 976 O O . THR A 1 120 ? 14.666 -7.132 -28.634 1.00 90.44 120 THR A O 1
ATOM 979 N N . ILE A 1 121 ? 16.313 -5.793 -27.895 1.00 87.50 121 ILE A N 1
ATOM 980 C CA . ILE A 1 121 ? 15.808 -5.690 -26.517 1.00 87.50 121 ILE A CA 1
ATOM 981 C C . ILE A 1 121 ? 14.423 -5.032 -26.483 1.00 87.50 121 ILE A C 1
ATOM 983 O O . ILE A 1 121 ? 13.523 -5.549 -25.825 1.00 87.50 121 ILE A O 1
ATOM 987 N N . ALA A 1 122 ? 14.212 -3.947 -27.232 1.00 84.88 122 ALA A N 1
ATOM 988 C CA . ALA A 1 122 ? 12.915 -3.275 -27.293 1.00 84.88 122 ALA A CA 1
ATOM 989 C C . ALA A 1 122 ? 11.798 -4.202 -27.808 1.00 84.88 122 ALA A C 1
ATOM 991 O O . ALA A 1 122 ? 10.690 -4.192 -27.275 1.00 84.88 122 ALA A O 1
ATOM 992 N N . LYS A 1 123 ? 12.092 -5.045 -28.809 1.00 86.19 123 LYS A N 1
ATOM 993 C CA . LYS A 1 123 ? 11.141 -6.046 -29.321 1.00 86.19 123 LYS A CA 1
ATOM 994 C C . LYS A 1 123 ? 10.805 -7.122 -28.289 1.00 86.19 123 LYS A C 1
ATOM 996 O O . LYS A 1 123 ? 9.642 -7.496 -28.199 1.00 86.19 123 LYS A O 1
ATOM 1001 N N . ILE A 1 124 ? 11.790 -7.592 -27.519 1.00 87.19 124 ILE A N 1
ATOM 1002 C CA . ILE A 1 124 ? 11.574 -8.583 -26.451 1.00 87.19 124 ILE A CA 1
ATOM 1003 C C . ILE A 1 124 ? 10.647 -7.999 -25.380 1.00 87.19 124 ILE A C 1
ATOM 1005 O O . ILE A 1 124 ? 9.614 -8.593 -25.084 1.00 87.19 124 ILE A O 1
ATOM 1009 N N . ILE A 1 125 ? 10.952 -6.792 -24.890 1.00 84.50 125 ILE A N 1
ATOM 1010 C CA . ILE A 1 125 ? 10.154 -6.117 -23.853 1.00 84.50 125 ILE A CA 1
ATOM 1011 C C . ILE A 1 125 ? 8.701 -5.915 -24.310 1.00 84.50 125 ILE A C 1
ATOM 1013 O O . ILE A 1 125 ? 7.778 -6.181 -23.549 1.00 84.50 125 ILE A O 1
ATOM 1017 N N . LEU A 1 126 ? 8.484 -5.482 -25.556 1.00 79.69 126 LEU A N 1
ATOM 1018 C CA . LEU A 1 126 ? 7.138 -5.271 -26.106 1.00 79.69 126 LEU A CA 1
ATOM 1019 C C . LEU A 1 126 ? 6.366 -6.570 -26.381 1.00 79.69 126 LEU A C 1
ATOM 1021 O O . LEU A 1 126 ? 5.151 -6.518 -26.522 1.00 79.69 126 LEU A O 1
ATOM 1025 N N . SER A 1 127 ? 7.046 -7.713 -26.500 1.00 82.50 127 SER A N 1
ATOM 1026 C CA . SER A 1 127 ? 6.398 -9.015 -26.720 1.00 82.50 127 SER A CA 1
ATOM 1027 C C . SER A 1 127 ? 5.969 -9.718 -25.429 1.00 82.50 127 SER A C 1
ATOM 1029 O O . SER A 1 127 ? 5.149 -10.632 -25.483 1.00 82.50 127 SER A O 1
ATOM 1031 N N . GLU A 1 128 ? 6.523 -9.301 -24.288 1.00 68.44 128 GLU A N 1
ATOM 1032 C CA . GLU A 1 128 ? 6.224 -9.853 -22.960 1.00 68.44 128 GLU A CA 1
ATOM 1033 C C . GLU A 1 128 ? 5.248 -8.983 -22.141 1.00 68.44 128 GLU A C 1
ATOM 1035 O O . GLU A 1 128 ? 4.805 -9.411 -21.074 1.00 68.44 128 GLU A O 1
ATOM 1040 N N . ALA A 1 129 ? 4.919 -7.782 -22.631 1.00 58.03 129 ALA A N 1
ATOM 1041 C CA . ALA A 1 129 ? 3.982 -6.834 -22.021 1.00 58.03 129 ALA A CA 1
ATOM 1042 C C . ALA A 1 129 ? 2.551 -7.009 -22.554 1.00 58.03 129 ALA A C 1
ATOM 1044 O O . ALA A 1 129 ? 1.611 -6.878 -21.735 1.00 58.03 129 ALA A O 1
#

pLDDT: mean 77.86, std 15.77, range [44.31, 96.06]

Foldseek 3Di:
DPCPVVVVVVVVVVVVVVVVVVVVVVVPPDDPPPPPPPPPPDPDPVVVVVVVVVLVVCCVVVVADPVRSVVVVVVVVVVVVVVVVVVVVVVVVVVVVVVVVVVVVLVVCPVVDDPVVNVVVVVVVVVVD